Protein AF-A0A8S3KCS8-F1 (afdb_monomer_lite)

InterPro domains:
  IPR013126 Heat shock protein 70 family [PF00012] (1-62)
  IPR013126 Heat shock protein 70 family [PTHR19375] (1-62)
  IPR018181 Heat shock protein 70, conserved site [PS00329] (39-52)
  IPR043129 ATPase, nucleotide binding domain [SSF53067] (2-59)

Structure (mmCIF, N/CA/C/O backbone):
data_AF-A0A8S3KCS8-F1
#
_entry.id   AF-A0A8S3KCS8-F1
#
loop_
_atom_site.group_PDB
_atom_site.id
_atom_site.type_symbol
_atom_site.label_atom_id
_atom_site.label_alt_id
_atom_site.label_comp_id
_atom_site.label_asym_id
_atom_site.label_entity_id
_atom_site.label_seq_id
_atom_site.pdbx_PDB_ins_code
_atom_site.Cartn_x
_atom_site.Cartn_y
_atom_site.Cartn_z
_atom_site.occupancy
_atom_site.B_iso_or_equiv
_atom_site.auth_seq_id
_atom_site.auth_comp_id
_atom_site.auth_asym_id
_atom_site.auth_atom_id
_atom_site.pdbx_PDB_model_num
ATOM 1 N N . ALA A 1 1 ? 3.200 7.356 -14.785 1.00 90.69 1 ALA A N 1
ATOM 2 C CA . ALA A 1 1 ? 4.237 6.316 -14.614 1.00 90.69 1 ALA A CA 1
ATOM 3 C C . ALA A 1 1 ? 3.629 4.950 -14.284 1.00 90.69 1 ALA A C 1
ATOM 5 O O . ALA A 1 1 ? 3.525 4.129 -15.182 1.00 90.69 1 ALA A O 1
ATOM 6 N N . THR A 1 2 ? 3.170 4.691 -13.052 1.00 94.31 2 THR A N 1
ATOM 7 C CA . THR A 1 2 ? 2.692 3.349 -12.640 1.00 94.31 2 THR A CA 1
ATOM 8 C C . THR A 1 2 ? 1.462 2.865 -13.415 1.00 94.31 2 THR A C 1
ATOM 10 O O . THR A 1 2 ? 1.416 1.718 -13.850 1.00 94.31 2 THR A O 1
ATOM 13 N N . LYS A 1 3 ? 0.480 3.747 -13.656 1.00 94.88 3 LYS A N 1
ATOM 14 C CA . LYS A 1 3 ? -0.692 3.423 -14.487 1.00 94.88 3 LYS A CA 1
ATOM 15 C C . LYS A 1 3 ? -0.291 3.068 -15.924 1.00 94.88 3 LYS A C 1
ATOM 17 O O . LYS A 1 3 ? -0.779 2.081 -16.466 1.00 94.88 3 LYS A O 1
ATOM 22 N N . ASP A 1 4 ? 0.620 3.848 -16.499 1.00 95.50 4 ASP A N 1
ATOM 23 C CA . ASP A 1 4 ? 1.095 3.665 -17.874 1.00 95.50 4 ASP A CA 1
ATOM 24 C C . ASP A 1 4 ? 1.860 2.346 -18.013 1.00 95.50 4 ASP A C 1
ATOM 26 O O . ASP A 1 4 ? 1.638 1.609 -18.966 1.00 95.50 4 ASP A O 1
ATOM 30 N N . ALA A 1 5 ? 2.689 1.992 -17.024 1.00 97.94 5 ALA A N 1
ATOM 31 C CA . ALA A 1 5 ? 3.374 0.701 -16.984 1.00 97.94 5 ALA A CA 1
ATOM 32 C C . ALA A 1 5 ? 2.383 -0.476 -17.009 1.00 97.94 5 ALA A C 1
ATOM 34 O O . ALA A 1 5 ? 2.580 -1.430 -17.758 1.00 97.94 5 ALA A O 1
ATOM 35 N N . GLY A 1 6 ? 1.279 -0.383 -16.256 1.00 97.38 6 GLY A N 1
ATOM 36 C CA . GLY A 1 6 ? 0.210 -1.384 -16.301 1.00 97.38 6 GLY A CA 1
ATOM 37 C C . GLY A 1 6 ? -0.464 -1.477 -17.674 1.00 97.38 6 GLY A C 1
ATOM 38 O O . GLY A 1 6 ? -0.691 -2.576 -18.171 1.00 97.38 6 GLY A O 1
ATOM 39 N N . GLN A 1 7 ? -0.725 -0.341 -18.325 1.00 96.94 7 GLN A N 1
ATOM 40 C CA . GLN A 1 7 ? -1.303 -0.315 -19.675 1.00 96.94 7 GLN A CA 1
ATOM 41 C C . GLN A 1 7 ? -0.354 -0.890 -20.733 1.00 96.94 7 GLN A C 1
ATOM 43 O O . GLN A 1 7 ? -0.792 -1.657 -21.586 1.00 96.94 7 GLN A O 1
ATOM 48 N N . ILE A 1 8 ? 0.943 -0.576 -20.654 1.00 97.75 8 ILE A N 1
ATOM 49 C CA . ILE A 1 8 ? 1.983 -1.150 -21.524 1.00 97.75 8 ILE A CA 1
ATOM 50 C C . ILE A 1 8 ? 2.056 -2.672 -21.340 1.00 97.75 8 ILE A C 1
ATOM 52 O O . ILE A 1 8 ? 2.225 -3.399 -22.315 1.00 97.75 8 ILE A O 1
ATOM 56 N N . ALA A 1 9 ? 1.857 -3.165 -20.116 1.00 98.00 9 ALA A N 1
ATOM 57 C CA . ALA A 1 9 ? 1.753 -4.593 -19.818 1.00 98.00 9 ALA A CA 1
ATOM 58 C C . ALA A 1 9 ? 0.422 -5.238 -20.274 1.00 98.00 9 ALA A C 1
ATOM 60 O O . ALA A 1 9 ? 0.195 -6.418 -20.016 1.00 98.00 9 ALA A O 1
ATOM 61 N N . GLY A 1 10 ? -0.467 -4.490 -20.939 1.00 97.88 10 GLY A N 1
ATOM 62 C CA . GLY A 1 10 ? -1.749 -4.985 -21.447 1.00 97.88 10 GLY A CA 1
ATOM 63 C C . GLY A 1 10 ? -2.870 -5.045 -20.406 1.00 97.88 10 GLY A C 1
ATOM 64 O O . GLY A 1 10 ? -3.899 -5.671 -20.655 1.00 97.88 10 GLY A O 1
ATOM 65 N N . LEU A 1 11 ? -2.704 -4.409 -19.241 1.00 98.12 11 LEU A N 1
ATOM 66 C CA . LEU A 1 11 ? -3.719 -4.380 -18.188 1.00 98.12 11 LEU A CA 1
ATOM 67 C C . LEU A 1 11 ? -4.629 -3.155 -18.320 1.00 98.12 11 LEU A C 1
ATOM 69 O O . LEU A 1 11 ? -4.173 -2.019 -18.476 1.00 98.12 11 LEU A O 1
ATOM 73 N N . ASN A 1 12 ? -5.937 -3.363 -18.152 1.00 97.31 12 ASN A N 1
ATOM 74 C CA . ASN A 1 12 ? -6.877 -2.262 -17.961 1.00 97.31 12 ASN A CA 1
ATOM 75 C C . ASN A 1 12 ? -6.815 -1.761 -16.508 1.00 97.31 12 ASN A C 1
ATOM 77 O O . ASN A 1 12 ? -7.486 -2.289 -15.621 1.00 97.31 12 ASN A O 1
ATOM 81 N N . VAL A 1 13 ? -5.986 -0.748 -16.252 1.00 96.38 13 VAL A N 1
ATOM 82 C CA . VAL A 1 13 ? -5.790 -0.188 -14.906 1.00 96.38 13 VAL A CA 1
ATOM 83 C C . VAL A 1 13 ? -6.984 0.684 -14.499 1.00 96.38 13 VAL A C 1
ATOM 85 O O . VAL A 1 13 ? -7.049 1.870 -14.833 1.00 96.38 13 VAL A O 1
ATOM 88 N N . LEU A 1 14 ? -7.919 0.093 -13.747 1.00 95.88 14 LEU A N 1
ATOM 89 C CA . LEU A 1 14 ? -9.159 0.745 -13.303 1.00 95.88 14 LEU A CA 1
ATOM 90 C C . LEU A 1 14 ? -8.923 1.859 -12.277 1.00 95.88 14 LEU A C 1
ATOM 92 O O . LEU A 1 14 ? -9.534 2.924 -12.348 1.00 95.88 14 LEU A O 1
ATOM 96 N N . ARG A 1 15 ? -8.046 1.609 -11.303 1.00 94.44 15 ARG A N 1
ATOM 97 C CA . ARG A 1 15 ? -7.736 2.538 -10.216 1.00 94.44 15 ARG A CA 1
ATOM 98 C C . ARG A 1 15 ? -6.344 2.239 -9.673 1.00 94.44 15 ARG A C 1
ATOM 100 O O . ARG A 1 15 ? -5.969 1.078 -9.556 1.00 94.44 15 ARG A O 1
ATOM 107 N N . VAL A 1 16 ? -5.615 3.292 -9.321 1.00 94.00 16 VAL A N 1
ATOM 108 C CA . VAL A 1 16 ? -4.425 3.199 -8.470 1.00 94.00 16 VAL A CA 1
ATOM 109 C C . VAL A 1 16 ? -4.862 3.534 -7.050 1.00 94.00 16 VAL A C 1
ATOM 111 O O . VAL A 1 16 ? -5.614 4.488 -6.850 1.00 94.00 16 VAL A O 1
ATOM 114 N N . VAL A 1 17 ? -4.437 2.725 -6.090 1.00 92.81 17 VAL A N 1
ATOM 115 C CA . VAL A 1 17 ? -4.732 2.906 -4.667 1.00 92.81 17 VAL A CA 1
ATOM 116 C C . VAL A 1 17 ? -3.427 3.071 -3.905 1.00 92.81 17 VAL A C 1
ATOM 118 O O . VAL A 1 17 ? -2.410 2.510 -4.307 1.00 92.81 17 VAL A O 1
ATOM 121 N N . ASN A 1 18 ? -3.467 3.837 -2.820 1.00 91.81 18 ASN A N 1
ATOM 122 C CA . ASN A 1 18 ? -2.325 3.977 -1.926 1.00 91.81 18 ASN A CA 1
ATOM 123 C C . ASN A 1 18 ? -2.128 2.676 -1.137 1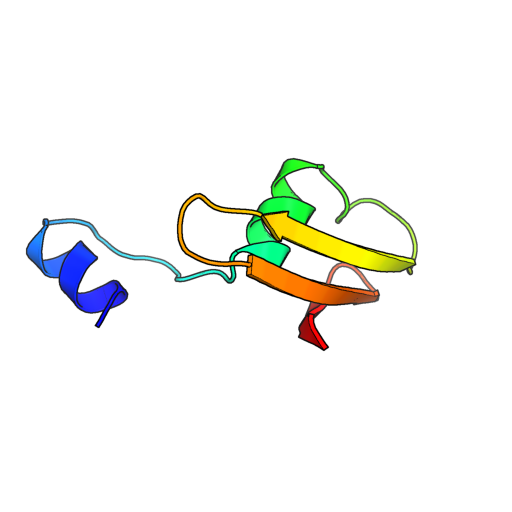.00 91.81 18 ASN A C 1
ATOM 125 O O . ASN A 1 18 ? -3.104 2.050 -0.717 1.00 91.81 18 ASN A O 1
ATOM 129 N N . GLU A 1 19 ? -0.876 2.310 -0.889 1.00 94.31 19 GLU A N 1
ATOM 130 C CA . GLU A 1 19 ? -0.484 1.138 -0.097 1.00 94.31 19 GLU A CA 1
ATOM 131 C C . GLU A 1 19 ? -1.137 1.092 1.295 1.00 94.31 19 GLU A C 1
ATOM 133 O O . GLU A 1 19 ? -1.777 0.080 1.598 1.00 94.31 19 GLU A O 1
ATOM 138 N N . PRO A 1 20 ? -1.122 2.166 2.119 1.00 95.31 20 PRO A N 1
ATOM 139 C CA . PRO A 1 20 ? -1.754 2.110 3.436 1.00 95.31 20 PRO A CA 1
ATOM 140 C C . PRO A 1 20 ? -3.274 1.919 3.350 1.00 95.31 20 PRO A C 1
ATOM 142 O O . PRO A 1 20 ? -3.853 1.193 4.158 1.00 95.31 20 PRO A O 1
ATOM 145 N N . THR A 1 21 ? -3.938 2.494 2.340 1.00 92.81 21 THR A N 1
ATOM 146 C CA . THR A 1 21 ? -5.374 2.271 2.108 1.00 92.81 21 THR A CA 1
ATOM 147 C C . THR A 1 21 ? -5.652 0.825 1.698 1.00 92.81 21 THR A C 1
ATOM 149 O O . THR A 1 21 ? -6.609 0.225 2.184 1.00 92.81 21 THR A O 1
ATOM 152 N N . ALA A 1 22 ? -4.818 0.243 0.832 1.00 93.75 22 ALA A N 1
ATOM 153 C CA . ALA A 1 22 ? -4.939 -1.159 0.441 1.00 93.75 22 ALA A CA 1
ATOM 154 C C . ALA A 1 22 ? -4.755 -2.097 1.644 1.00 93.75 22 ALA A C 1
ATOM 156 O O . ALA A 1 22 ? -5.542 -3.029 1.813 1.00 93.75 22 ALA A O 1
ATOM 157 N N . ALA A 1 23 ? -3.782 -1.811 2.514 1.00 94.12 23 ALA A N 1
ATOM 158 C CA . ALA A 1 23 ? -3.583 -2.540 3.761 1.00 94.12 23 ALA A CA 1
ATOM 159 C C . ALA A 1 23 ? -4.820 -2.442 4.668 1.00 94.12 23 ALA A C 1
ATOM 161 O O . ALA A 1 23 ? -5.344 -3.466 5.099 1.00 94.12 23 ALA A O 1
ATOM 162 N N . ALA A 1 24 ? -5.347 -1.237 4.905 1.00 91.69 24 ALA A N 1
ATOM 163 C CA . ALA A 1 24 ? -6.522 -1.049 5.757 1.00 91.69 24 ALA A CA 1
ATOM 164 C C . ALA A 1 24 ? -7.756 -1.828 5.262 1.00 91.69 24 ALA A C 1
ATOM 166 O O . ALA A 1 24 ? -8.445 -2.456 6.068 1.00 91.69 24 ALA A O 1
ATOM 167 N N . LEU A 1 25 ? -7.990 -1.848 3.945 1.00 89.94 25 LEU A N 1
ATOM 168 C CA . LEU A 1 25 ? -9.062 -2.633 3.322 1.00 89.94 25 LEU A CA 1
ATOM 169 C C . LEU A 1 25 ? -8.837 -4.146 3.452 1.00 89.94 25 LEU A C 1
ATOM 171 O O . LEU A 1 25 ? -9.781 -4.890 3.704 1.00 89.94 25 LEU A O 1
ATOM 175 N N . ALA A 1 26 ? -7.598 -4.624 3.307 1.00 92.81 26 ALA A N 1
ATOM 176 C CA . ALA A 1 26 ? -7.285 -6.051 3.422 1.00 92.81 26 ALA A CA 1
ATOM 177 C C . ALA A 1 26 ? -7.590 -6.609 4.823 1.00 92.81 26 ALA A C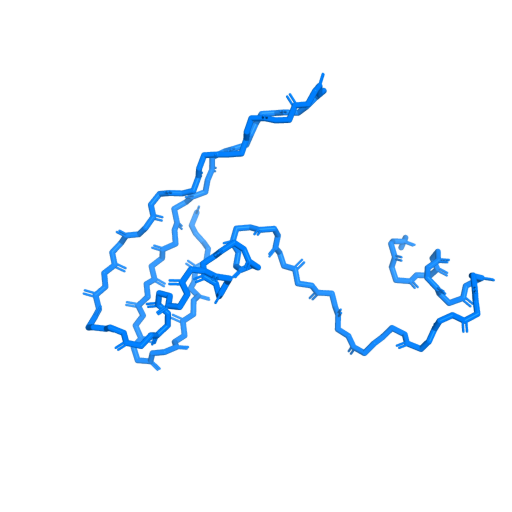 1
ATOM 179 O O . ALA A 1 26 ? -8.009 -7.759 4.957 1.00 92.81 26 ALA A O 1
ATOM 180 N N . TYR A 1 27 ? -7.430 -5.783 5.859 1.00 90.00 27 TYR A N 1
ATOM 181 C CA . TYR A 1 27 ? -7.766 -6.129 7.242 1.00 90.00 27 TYR A CA 1
ATOM 182 C C . TYR A 1 27 ? -9.243 -5.892 7.601 1.00 90.00 27 TYR A C 1
ATOM 184 O O . TYR A 1 27 ? -9.636 -6.127 8.745 1.00 90.00 27 TYR A O 1
ATOM 192 N N . GLY A 1 28 ? -10.078 -5.445 6.657 1.00 88.50 28 GLY A N 1
ATOM 193 C CA . GLY A 1 28 ? -11.497 -5.187 6.906 1.00 88.50 28 GLY A CA 1
ATOM 194 C C . GLY A 1 28 ? -11.740 -4.008 7.853 1.00 88.50 28 GLY A C 1
ATOM 195 O O . GLY A 1 28 ? -12.766 -3.965 8.542 1.00 88.50 28 GLY A O 1
ATOM 196 N N . LEU A 1 29 ? -10.779 -3.082 7.958 1.00 84.31 29 LEU A N 1
ATOM 197 C CA . LEU A 1 29 ? -10.841 -1.985 8.922 1.00 84.31 29 LEU A CA 1
ATOM 198 C C . LEU A 1 29 ? -11.899 -0.947 8.545 1.00 84.31 29 LEU A C 1
ATOM 200 O O . LEU A 1 29 ? -12.330 -0.210 9.425 1.00 84.31 29 LEU A O 1
ATOM 204 N N . GLU A 1 30 ? -12.399 -0.960 7.306 1.00 78.69 30 GLU A N 1
ATOM 205 C CA . GLU A 1 30 ? -13.484 -0.103 6.819 1.00 78.69 30 GLU A CA 1
ATOM 206 C C . GLU A 1 30 ? -14.826 -0.334 7.523 1.00 78.69 30 GLU A C 1
ATOM 208 O O . GLU A 1 30 ? -15.700 0.517 7.464 1.00 78.69 30 GLU A O 1
ATOM 213 N N . LYS A 1 31 ? -15.017 -1.478 8.194 1.00 72.44 31 LYS A N 1
ATOM 214 C CA . LYS A 1 31 ? -16.318 -1.889 8.765 1.00 72.44 31 LYS A CA 1
ATOM 215 C C . LYS A 1 31 ? -16.537 -1.452 10.212 1.00 72.44 31 LYS A C 1
ATOM 217 O O . LYS A 1 31 ? -17.388 -2.004 10.905 1.00 72.44 31 LYS A O 1
ATOM 222 N N . THR A 1 32 ? -15.725 -0.531 10.710 1.00 67.88 32 THR A N 1
ATOM 223 C CA . THR A 1 32 ? -15.679 -0.184 12.134 1.00 67.88 32 THR A CA 1
ATOM 224 C C . THR A 1 32 ? -15.938 1.302 12.360 1.00 67.88 32 THR A C 1
ATOM 226 O O . THR A 1 32 ? -15.891 2.087 11.423 1.00 67.88 32 THR A O 1
ATOM 229 N N . ASN A 1 33 ? -16.246 1.689 13.600 1.00 73.69 33 ASN A N 1
ATOM 230 C CA . ASN A 1 33 ? -16.445 3.094 13.964 1.00 73.69 33 ASN A CA 1
ATOM 231 C C . ASN A 1 33 ? -15.191 3.938 13.681 1.00 73.69 33 ASN A C 1
ATOM 233 O O . ASN A 1 33 ? -14.088 3.389 13.568 1.00 73.69 33 ASN A O 1
ATOM 237 N N . ASP A 1 34 ? -15.380 5.259 13.636 1.00 85.44 34 ASP A N 1
ATOM 238 C CA . ASP A 1 34 ? -14.320 6.244 13.432 1.00 85.44 34 ASP A CA 1
ATOM 239 C C . ASP A 1 34 ? -13.090 5.943 14.297 1.00 85.44 34 ASP A C 1
ATOM 241 O O . ASP A 1 34 ? -13.184 5.692 15.505 1.00 85.44 34 ASP A O 1
ATOM 245 N N . LYS A 1 35 ? -11.922 5.913 13.655 1.00 87.81 35 LYS A N 1
ATOM 246 C CA . LYS A 1 35 ? -10.660 5.525 14.287 1.00 87.81 35 LYS A CA 1
ATOM 247 C C . LYS A 1 35 ? -9.466 6.079 13.537 1.00 87.81 35 LYS A C 1
ATOM 249 O O . LYS A 1 35 ? -9.538 6.404 12.354 1.00 87.81 35 LYS A O 1
ATOM 254 N N . ILE A 1 36 ? -8.344 6.085 14.241 1.00 91.25 36 ILE A N 1
ATOM 255 C CA . ILE A 1 36 ? -7.036 6.408 13.691 1.00 91.25 36 ILE A CA 1
ATOM 256 C C . ILE A 1 36 ? -6.248 5.104 13.563 1.00 91.25 36 ILE A C 1
ATOM 258 O O . ILE A 1 36 ? -6.185 4.317 14.510 1.00 91.25 36 ILE A O 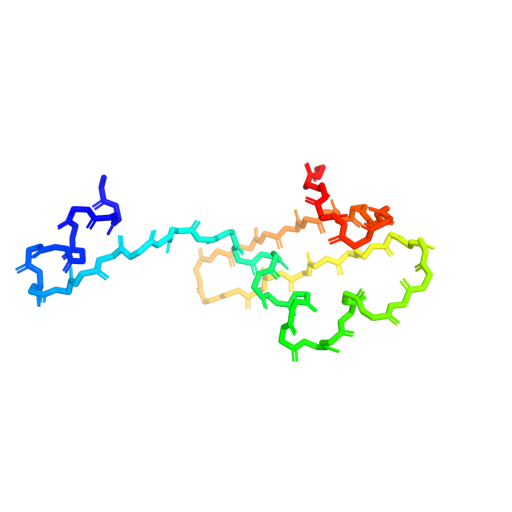1
ATOM 262 N N . ILE A 1 37 ? -5.670 4.865 12.390 1.00 91.56 37 ILE A N 1
ATOM 263 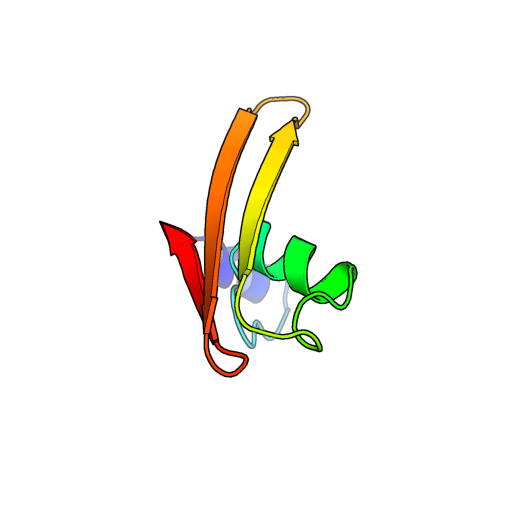C CA . ILE A 1 37 ? -4.903 3.663 12.061 1.00 91.56 37 ILE A CA 1
ATOM 264 C C . ILE A 1 37 ? -3.498 4.104 11.671 1.00 91.56 37 ILE A C 1
ATOM 266 O O . ILE A 1 37 ? -3.327 4.846 10.712 1.00 91.56 37 ILE A O 1
ATOM 270 N N . ALA A 1 38 ? -2.486 3.624 12.385 1.00 94.69 38 ALA A N 1
ATOM 271 C CA . ALA A 1 38 ? -1.108 3.745 11.931 1.00 94.69 38 ALA A CA 1
ATOM 272 C C . ALA A 1 38 ? -0.760 2.526 11.072 1.00 94.69 38 ALA A C 1
ATOM 274 O O . ALA A 1 38 ? -0.891 1.389 11.530 1.00 94.69 38 ALA A O 1
ATOM 275 N N . VAL A 1 39 ? -0.317 2.762 9.841 1.00 95.44 39 VAL A N 1
ATOM 276 C CA . VAL A 1 39 ? 0.241 1.731 8.964 1.00 95.44 39 VAL A CA 1
ATOM 277 C C . VAL A 1 39 ? 1.751 1.895 8.954 1.00 95.44 39 VAL A C 1
ATOM 279 O O . VAL A 1 39 ? 2.253 2.980 8.671 1.00 95.44 39 VAL A O 1
ATOM 282 N N . TYR A 1 40 ? 2.452 0.818 9.290 1.00 96.56 40 TYR A N 1
ATOM 283 C CA . TYR A 1 40 ? 3.906 0.747 9.288 1.00 96.56 40 TYR A CA 1
ATOM 284 C C . TYR A 1 40 ? 4.322 -0.203 8.166 1.00 96.56 40 TYR A C 1
ATOM 286 O O . TYR A 1 40 ? 4.147 -1.416 8.298 1.00 96.56 40 TYR A O 1
ATOM 294 N N . ASP A 1 41 ? 4.811 0.347 7.059 1.00 96.25 41 ASP A N 1
ATOM 295 C CA . ASP A 1 41 ? 5.288 -0.428 5.918 1.00 96.25 41 ASP A CA 1
ATOM 296 C C . ASP A 1 41 ? 6.812 -0.528 5.975 1.00 96.25 41 ASP A C 1
ATOM 298 O O . ASP A 1 41 ? 7.535 0.448 5.768 1.00 96.25 41 ASP A O 1
ATOM 302 N N . LEU A 1 42 ? 7.295 -1.719 6.326 1.00 96.44 42 LEU A N 1
ATOM 303 C CA . LEU A 1 42 ? 8.716 -2.028 6.391 1.00 96.44 42 LEU A CA 1
ATOM 304 C C . LEU A 1 42 ? 9.071 -3.005 5.270 1.00 96.44 42 LEU A C 1
ATOM 306 O O . LEU A 1 42 ? 9.079 -4.225 5.458 1.00 96.44 42 LEU A O 1
ATOM 310 N N . GLY A 1 43 ? 9.358 -2.443 4.100 1.00 94.88 43 GLY A N 1
ATOM 311 C CA . GLY A 1 43 ? 9.785 -3.183 2.924 1.00 94.88 43 GLY A CA 1
ATOM 312 C C . GLY A 1 43 ? 11.281 -3.512 2.926 1.00 94.88 43 GLY A C 1
ATOM 313 O O . GLY A 1 43 ? 12.041 -3.177 3.832 1.00 94.88 43 GLY A O 1
ATOM 314 N N . GLY A 1 44 ? 11.736 -4.167 1.856 1.00 97.00 44 GLY A N 1
ATOM 315 C CA . GLY A 1 44 ? 13.154 -4.511 1.680 1.00 97.00 44 GLY A CA 1
ATOM 316 C C . GLY A 1 44 ? 14.058 -3.339 1.271 1.00 97.00 44 GLY A C 1
ATOM 317 O O . GLY A 1 44 ? 15.277 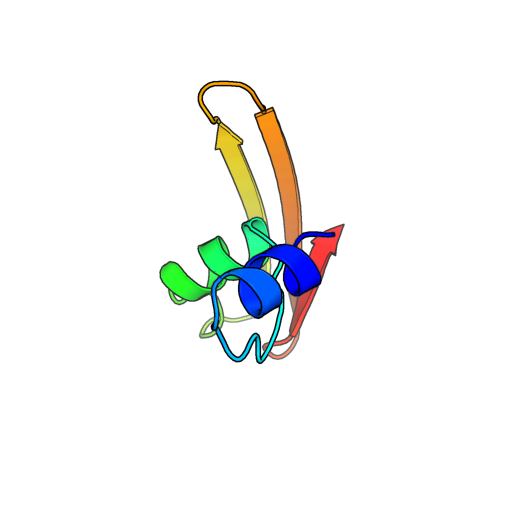-3.461 1.349 1.00 97.00 44 GLY A O 1
ATOM 318 N N . GLY A 1 45 ? 13.482 -2.221 0.818 1.00 97.38 45 GLY A N 1
ATOM 319 C CA . GLY A 1 45 ? 14.230 -1.045 0.352 1.00 97.38 45 GLY A CA 1
ATOM 320 C C . GLY A 1 45 ? 13.577 0.301 0.666 1.00 97.38 45 GLY A C 1
ATOM 321 O O . GLY A 1 45 ? 14.184 1.337 0.408 1.00 97.38 45 GLY A O 1
ATOM 322 N N . THR A 1 46 ? 12.372 0.294 1.229 1.00 95.44 46 THR A N 1
ATOM 323 C CA . THR A 1 46 ? 11.645 1.486 1.666 1.00 95.44 46 THR A CA 1
ATOM 324 C C . THR A 1 46 ? 11.099 1.250 3.062 1.00 95.44 46 THR A C 1
ATOM 326 O O . THR A 1 46 ? 10.928 0.110 3.504 1.00 95.44 46 THR A O 1
ATOM 329 N N . PHE A 1 47 ? 10.888 2.349 3.768 1.00 96.19 47 PHE A N 1
ATOM 330 C CA . PHE A 1 47 ? 10.272 2.353 5.075 1.00 96.19 47 PHE A CA 1
ATOM 331 C C . PHE A 1 47 ? 9.351 3.565 5.146 1.00 96.19 47 PHE A C 1
ATOM 333 O O . PHE A 1 47 ? 9.828 4.701 5.105 1.00 96.19 47 PHE A O 1
ATOM 340 N N . ASP A 1 48 ? 8.054 3.305 5.265 1.00 94.88 48 ASP A N 1
ATOM 341 C CA . ASP A 1 48 ? 7.011 4.318 5.216 1.00 94.88 48 ASP A CA 1
ATOM 342 C C . ASP A 1 48 ? 6.053 4.144 6.398 1.00 94.88 48 ASP A C 1
ATOM 344 O O . ASP A 1 48 ? 5.662 3.037 6.776 1.00 94.88 48 ASP A O 1
ATOM 348 N N . ILE A 1 49 ? 5.665 5.262 7.008 1.00 95.38 49 ILE A N 1
ATOM 349 C CA . ILE A 1 49 ? 4.607 5.298 8.019 1.00 95.38 49 ILE A CA 1
ATOM 350 C C . ILE A 1 49 ? 3.510 6.210 7.500 1.00 95.38 49 ILE A C 1
ATOM 352 O O . ILE A 1 49 ? 3.781 7.326 7.062 1.00 95.38 49 ILE A O 1
ATOM 356 N N . SER A 1 50 ? 2.264 5.762 7.596 1.00 95.88 50 SER A N 1
ATOM 357 C CA . SER A 1 50 ? 1.097 6.590 7.295 1.00 95.88 50 SER A CA 1
ATOM 358 C C . SER A 1 50 ? 0.095 6.536 8.433 1.00 95.88 50 SER A C 1
ATOM 360 O O . SER A 1 50 ? -0.139 5.473 9.013 1.00 95.88 50 SER A O 1
ATOM 362 N N . ILE A 1 51 ? -0.525 7.675 8.731 1.00 94.62 51 ILE A N 1
ATOM 363 C CA . ILE A 1 51 ? -1.649 7.740 9.660 1.00 94.62 51 ILE A CA 1
ATOM 364 C C . ILE A 1 51 ? -2.920 7.891 8.836 1.00 94.62 51 ILE A C 1
ATOM 366 O O . ILE A 1 51 ? -3.109 8.876 8.130 1.00 94.62 51 ILE A O 1
ATOM 370 N N . LEU A 1 52 ? -3.794 6.896 8.914 1.00 92.56 52 LEU A N 1
ATOM 371 C CA . LEU A 1 52 ? -5.107 6.941 8.296 1.00 92.56 52 LEU A CA 1
ATOM 372 C C . LEU A 1 52 ? -6.134 7.371 9.328 1.00 92.56 52 LEU A C 1
ATOM 374 O O . LEU A 1 52 ? -6.233 6.780 10.406 1.00 92.56 52 LEU A O 1
ATOM 378 N N . GLU A 1 53 ? -6.932 8.361 8.970 1.00 91.50 53 GLU A N 1
ATOM 379 C CA . GLU A 1 53 ? -8.134 8.714 9.703 1.00 91.50 53 GLU A CA 1
ATOM 380 C C . GLU A 1 53 ? -9.333 8.130 8.959 1.00 91.50 53 GLU A C 1
ATOM 382 O O . GLU A 1 53 ? -9.514 8.361 7.761 1.00 91.50 53 GLU A O 1
ATOM 387 N N . MET A 1 54 ? -10.119 7.311 9.654 1.00 86.56 54 MET A N 1
ATOM 388 C CA . MET A 1 54 ? -11.339 6.746 9.101 1.00 86.56 54 MET A CA 1
ATOM 389 C C . MET A 1 54 ? -12.541 7.489 9.660 1.00 86.56 54 MET A C 1
ATOM 391 O O . MET A 1 54 ? -12.756 7.482 10.871 1.00 86.56 54 MET A O 1
ATOM 395 N N . GLN A 1 55 ? -13.326 8.080 8.763 1.00 83.81 55 GLN A N 1
ATOM 396 C CA . GLN A 1 55 ? -14.582 8.746 9.088 1.00 83.81 55 GLN A CA 1
ATOM 397 C C . GLN A 1 55 ? -15.655 8.307 8.095 1.00 83.81 55 GLN A C 1
ATOM 399 O O . GLN A 1 55 ? -15.475 8.442 6.886 1.00 83.81 55 GLN A O 1
ATOM 404 N N . SER A 1 56 ? -16.783 7.779 8.578 1.00 82.00 56 SER A N 1
ATOM 405 C CA . SER A 1 56 ? -17.925 7.408 7.713 1.00 82.00 56 SER A CA 1
ATOM 406 C C . SER A 1 56 ? -17.552 6.525 6.500 1.00 82.00 56 SER A C 1
ATOM 408 O O . SER A 1 56 ? -18.039 6.740 5.390 1.00 82.00 56 SER A O 1
ATOM 410 N N . ASN A 1 57 ? -16.685 5.525 6.705 1.00 74.31 57 ASN A N 1
ATOM 411 C CA . ASN A 1 57 ? -16.137 4.623 5.672 1.00 74.31 57 ASN A CA 1
ATOM 412 C C . ASN A 1 57 ? -15.227 5.289 4.616 1.00 74.31 57 ASN A C 1
ATOM 414 O O . ASN A 1 57 ? -14.913 4.670 3.596 1.00 74.31 57 ASN A O 1
ATOM 418 N N . VAL A 1 58 ? -14.793 6.531 4.834 1.00 80.94 58 VAL A N 1
ATOM 419 C CA . VAL A 1 58 ? -13.801 7.222 4.002 1.00 80.94 58 VAL A CA 1
ATOM 420 C C . VAL A 1 58 ? -12.448 7.179 4.708 1.00 80.94 58 VAL A C 1
ATOM 422 O O . VAL A 1 58 ? -12.364 7.461 5.902 1.00 80.94 58 VAL A O 1
ATOM 425 N N . PHE A 1 59 ? -11.398 6.820 3.964 1.00 83.00 59 PHE A N 1
ATOM 426 C CA . PHE A 1 59 ? -10.014 6.876 4.437 1.00 83.00 59 PHE A CA 1
ATOM 427 C C . PHE A 1 59 ? -9.362 8.180 3.989 1.00 83.00 59 PHE A C 1
ATOM 429 O O . PHE A 1 59 ? -9.248 8.430 2.786 1.00 83.00 59 PHE A O 1
ATOM 436 N N . GLU A 1 60 ? -8.882 8.964 4.946 1.00 85.19 60 GLU A N 1
ATOM 437 C CA . GLU A 1 60 ? -8.010 10.109 4.700 1.00 85.19 60 GLU A CA 1
ATOM 438 C C . GLU A 1 60 ? -6.584 9.760 5.136 1.00 85.19 60 GLU A C 1
ATOM 440 O O . GLU A 1 60 ? -6.371 9.241 6.232 1.00 85.19 60 GLU A O 1
ATOM 445 N N . VAL A 1 61 ? -5.608 10.001 4.257 1.00 83.25 61 VAL A N 1
ATOM 446 C CA . VAL A 1 61 ? -4.184 9.800 4.559 1.00 83.25 61 VAL A CA 1
ATOM 447 C C . VAL A 1 61 ? -3.622 11.113 5.094 1.00 83.25 61 VAL A C 1
ATOM 449 O O . VAL A 1 61 ? -3.734 12.132 4.411 1.00 83.25 61 VAL A O 1
ATOM 452 N N . ARG A 1 62 ? -3.015 11.076 6.281 1.00 75.69 62 ARG A N 1
ATOM 453 C CA . ARG A 1 62 ? -2.270 12.186 6.885 1.00 75.69 62 ARG A CA 1
ATOM 454 C C . ARG A 1 62 ? -0.768 11.953 6.864 1.00 75.69 62 ARG A C 1
ATOM 456 O O . ARG A 1 62 ? -0.349 10.778 6.989 1.00 75.69 62 ARG A O 1
#

Foldseek 3Di:
DVCVVCVVVVHPCPDDDDPVVVVCVVVVVLVDAWDWDWDWDDDPPDTDIWIWTDDPSDTDTD

Sequence (62 aa):
ATKDAGQIAGLNVLRVVNEPTAAALAYGLEKTNDKIIAVYDLGGGTFDISILEMQSNVFEVR

Organism: NCBI:txid392030

Secondary structure (DSSP, 8-state):
-HHHHHHHTT--------HHHHHHHHTTGGGSSSEEEE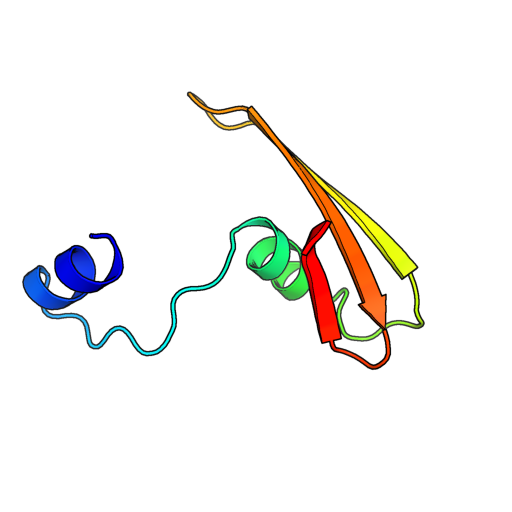EEEE-SS-EEEEEEEEETTEEEE-

Radius of gyration: 13.9 Å; chains: 1; bounding box: 32×18×36 Å

pLDDT: mean 90.94, std 7.2, range [67.88, 98.12]